Protein AF-A0A450VFF3-F1 (afdb_monomer_lite)

Radius of gyration: 12.26 Å; chains: 1; bounding box: 29×26×40 Å

Organism: NCBI:txid2126342

Foldseek 3Di:
DDALLRLLVVLCVLLVHDLQRLQVLLPHGSVVSVCSNVVVDPDDPSSLVSVVVVLGQSVCSHPVDGDPPRDSPDDDDD

Structure (mmCIF, N/CA/C/O backbone):
data_AF-A0A450VFF3-F1
#
_entry.id   AF-A0A450VFF3-F1
#
loop_
_atom_site.group_PDB
_atom_site.id
_atom_site.type_symbol
_atom_site.label_atom_id
_atom_site.label_alt_id
_atom_site.label_comp_id
_atom_site.label_asym_id
_atom_site.label_entity_id
_atom_site.label_seq_id
_atom_site.pdbx_PDB_ins_code
_atom_site.Cartn_x
_atom_site.Cartn_y
_atom_site.Cartn_z
_atom_site.occupancy
_atom_site.B_iso_or_equiv
_atom_site.auth_seq_id
_atom_site.auth_comp_id
_atom_site.auth_asym_id
_atom_site.auth_atom_id
_atom_site.pdbx_PDB_model_num
ATOM 1 N N . MET A 1 1 ? -6.752 17.799 -1.800 1.00 59.41 1 MET A N 1
ATOM 2 C CA . MET A 1 1 ? -7.377 16.562 -2.318 1.00 59.41 1 MET A CA 1
ATOM 3 C C . MET A 1 1 ? -6.330 15.475 -2.280 1.00 59.41 1 MET A C 1
ATOM 5 O O . MET A 1 1 ? -5.276 15.703 -2.856 1.00 59.41 1 MET A O 1
ATOM 9 N N . GLN A 1 2 ? -6.590 14.360 -1.596 1.00 76.06 2 GLN A N 1
ATOM 10 C CA . GLN A 1 2 ? -5.653 13.239 -1.615 1.00 76.06 2 GLN A CA 1
ATOM 11 C C . GLN A 1 2 ? -5.84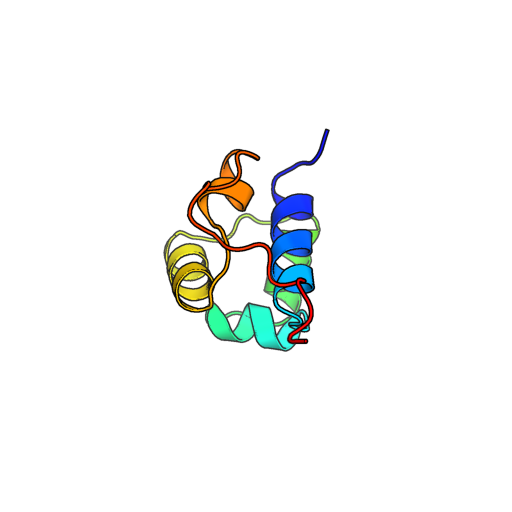9 12.383 -2.866 1.00 76.06 2 GLN A C 1
ATO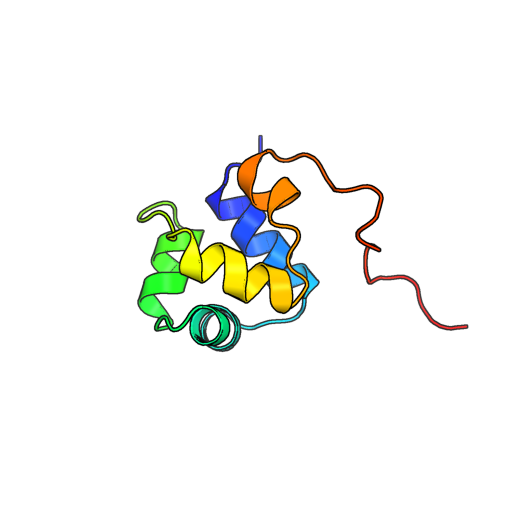M 13 O O . GLN A 1 2 ? -6.986 12.038 -3.193 1.00 76.06 2 GLN A O 1
ATOM 18 N N . ASN A 1 3 ? -4.767 12.039 -3.558 1.00 93.19 3 ASN A N 1
ATOM 19 C CA . ASN A 1 3 ? -4.775 11.172 -4.742 1.00 93.19 3 ASN A CA 1
ATOM 20 C C . ASN A 1 3 ? -4.478 9.700 -4.380 1.00 93.19 3 ASN A C 1
ATOM 22 O O . ASN A 1 3 ? -4.148 9.370 -3.243 1.00 93.19 3 ASN A O 1
ATOM 26 N N . PHE A 1 4 ? -4.625 8.791 -5.348 1.00 96.06 4 PHE A N 1
ATOM 27 C CA . PHE A 1 4 ? -4.411 7.351 -5.141 1.00 96.06 4 PHE A CA 1
ATOM 28 C C . PHE A 1 4 ? -3.046 7.011 -4.487 1.00 96.06 4 PHE A C 1
ATOM 30 O O . PHE A 1 4 ? -3.037 6.282 -3.492 1.00 96.06 4 PHE A O 1
ATOM 37 N N . PRO A 1 5 ? -1.900 7.540 -4.973 1.00 97.56 5 PRO A N 1
ATOM 38 C CA . PRO A 1 5 ? -0.590 7.305 -4.353 1.00 97.56 5 PRO A CA 1
ATOM 39 C C . PRO A 1 5 ? -0.504 7.701 -2.877 1.00 97.56 5 PRO A C 1
ATOM 41 O O . PRO A 1 5 ? 0.102 6.987 -2.074 1.00 97.56 5 PRO A O 1
ATOM 44 N N . GLU A 1 6 ? -1.115 8.830 -2.517 1.00 97.75 6 GLU A N 1
ATOM 45 C CA . GLU A 1 6 ? -1.142 9.329 -1.142 1.00 97.75 6 GLU A CA 1
ATOM 46 C C . GLU A 1 6 ? -1.945 8.389 -0.241 1.00 97.75 6 GLU A C 1
ATOM 48 O O . GLU A 1 6 ? -1.423 7.945 0.781 1.00 97.75 6 GLU A O 1
ATOM 53 N N . ARG A 1 7 ? -3.139 7.963 -0.669 1.00 97.38 7 ARG A N 1
ATOM 54 C CA . ARG A 1 7 ? -3.975 7.032 0.108 1.00 97.38 7 ARG A CA 1
ATOM 55 C C . ARG A 1 7 ? -3.344 5.648 0.269 1.00 97.38 7 ARG A C 1
ATOM 57 O O . ARG A 1 7 ? -3.429 5.058 1.342 1.00 97.38 7 ARG A O 1
ATOM 64 N N . LEU A 1 8 ? -2.638 5.148 -0.750 1.00 98.00 8 LEU A N 1
ATOM 65 C CA . LEU A 1 8 ? -1.864 3.904 -0.642 1.00 98.00 8 LEU A CA 1
ATOM 66 C C . LEU A 1 8 ? -0.773 4.009 0.435 1.00 98.00 8 LEU A C 1
ATOM 68 O O . LEU A 1 8 ? -0.576 3.089 1.232 1.00 98.00 8 LEU A O 1
ATOM 72 N N . LYS A 1 9 ? -0.066 5.143 0.472 1.00 98.19 9 LYS A N 1
ATOM 73 C CA . LYS A 1 9 ? 0.961 5.424 1.480 1.00 98.19 9 LYS A CA 1
ATOM 74 C C . LYS A 1 9 ? 0.362 5.563 2.878 1.00 98.19 9 LYS A C 1
ATOM 76 O O . LYS A 1 9 ? 0.985 5.120 3.844 1.00 98.19 9 LYS A O 1
ATOM 81 N N . GLU A 1 10 ? -0.806 6.184 2.997 1.00 97.25 10 GLU A N 1
ATOM 82 C CA . GLU A 1 10 ? -1.525 6.299 4.265 1.00 97.25 10 GLU A CA 1
ATOM 83 C C . GLU A 1 10 ? -1.931 4.939 4.818 1.00 97.25 10 GLU A C 1
ATOM 85 O O . GLU A 1 10 ? -1.611 4.650 5.966 1.00 97.25 10 GLU A O 1
ATOM 90 N N . GLU A 1 11 ? -2.554 4.078 4.012 1.00 96.94 11 GLU A N 1
ATOM 91 C CA . GLU A 1 11 ? -2.969 2.749 4.474 1.00 96.94 11 GLU A CA 1
ATOM 92 C C . GLU A 1 11 ? -1.774 1.892 4.886 1.00 96.94 11 GLU A C 1
ATOM 94 O O . GLU A 1 11 ? -1.805 1.254 5.937 1.00 96.94 11 GLU A O 1
ATOM 99 N N . ARG A 1 12 ? -0.662 1.958 4.143 1.00 98.12 12 ARG A N 1
ATOM 100 C CA . ARG A 1 12 ? 0.582 1.308 4.569 1.00 98.12 12 ARG A CA 1
ATOM 101 C C . ARG A 1 12 ? 1.034 1.792 5.949 1.00 98.12 12 ARG A C 1
ATOM 103 O O . ARG A 1 12 ? 1.424 0.982 6.788 1.00 98.12 12 ARG A O 1
ATOM 110 N N . LYS A 1 13 ? 1.039 3.112 6.166 1.00 97.81 13 LYS A N 1
ATOM 111 C CA . LYS A 1 13 ? 1.449 3.711 7.444 1.00 97.81 13 LYS A CA 1
ATOM 112 C C . LYS A 1 13 ? 0.488 3.350 8.574 1.00 97.81 13 LYS A C 1
ATOM 114 O O . LYS A 1 13 ? 0.964 3.042 9.659 1.00 97.81 13 LYS A O 1
ATOM 119 N N . ARG A 1 14 ? -0.823 3.349 8.317 1.00 96.31 14 ARG A N 1
ATOM 120 C CA . ARG A 1 14 ? -1.864 2.948 9.275 1.00 96.31 14 ARG A CA 1
ATOM 121 C C . ARG A 1 14 ? -1.640 1.521 9.773 1.00 96.31 14 ARG A C 1
ATOM 123 O O . ARG A 1 14 ? -1.804 1.256 10.954 1.00 96.31 14 ARG A O 1
ATOM 130 N N . LEU A 1 15 ? -1.223 0.629 8.878 1.00 96.12 15 LEU A N 1
ATOM 131 C CA . LEU A 1 15 ? -0.898 -0.762 9.198 1.00 96.12 15 LEU A CA 1
ATOM 132 C C . LEU A 1 15 ? 0.503 -0.955 9.808 1.00 96.12 15 LEU A C 1
ATOM 134 O O . LEU A 1 15 ? 0.880 -2.077 10.127 1.00 96.12 15 LEU A O 1
ATOM 138 N N . GLY A 1 16 ? 1.301 0.107 9.951 1.00 97.12 16 GLY A N 1
ATOM 139 C CA . GLY A 1 16 ? 2.636 0.034 10.552 1.00 97.12 16 GLY A CA 1
ATOM 140 C C . GLY A 1 16 ? 3.715 -0.603 9.667 1.00 97.12 16 GLY A C 1
ATOM 141 O O . GLY A 1 16 ? 4.804 -0.903 10.153 1.00 97.12 16 GLY A O 1
ATOM 142 N N . TYR A 1 17 ? 3.468 -0.794 8.367 1.00 98.19 17 TYR A N 1
ATOM 143 C CA . TYR A 1 17 ? 4.437 -1.437 7.478 1.00 98.19 17 TYR A CA 1
ATOM 144 C C . TYR A 1 17 ? 5.481 -0.464 6.907 1.00 98.19 17 TYR A C 1
ATOM 146 O O . TYR A 1 17 ? 5.192 0.664 6.481 1.00 98.19 17 TYR A O 1
ATOM 154 N N . THR A 1 18 ? 6.720 -0.948 6.788 1.00 98.44 18 THR A N 1
ATOM 155 C CA . THR A 1 18 ? 7.743 -0.317 5.940 1.00 98.44 18 THR A CA 1
ATOM 156 C C . THR A 1 18 ? 7.392 -0.499 4.459 1.00 98.44 18 THR A C 1
ATOM 158 O O . THR A 1 18 ? 6.604 -1.373 4.100 1.00 98.44 18 THR A O 1
ATOM 161 N N . GLN A 1 19 ? 7.976 0.304 3.562 1.00 98.31 19 GLN A N 1
ATOM 162 C CA . GLN A 1 19 ? 7.746 0.140 2.116 1.00 98.31 19 GLN A CA 1
ATOM 163 C C . GLN A 1 19 ? 8.212 -1.232 1.605 1.00 98.31 19 GLN A C 1
ATOM 165 O O . GLN A 1 19 ? 7.547 -1.823 0.762 1.00 98.31 19 GLN A O 1
ATOM 170 N N . THR A 1 20 ? 9.319 -1.759 2.135 1.00 98.38 20 THR A N 1
ATOM 171 C CA . THR A 1 20 ? 9.814 -3.095 1.780 1.00 98.38 20 THR A CA 1
ATOM 172 C C . THR A 1 20 ? 8.842 -4.181 2.232 1.00 98.38 20 THR A C 1
ATOM 174 O O . THR A 1 20 ? 8.475 -5.029 1.426 1.00 98.38 20 THR A O 1
ATOM 177 N N . ALA A 1 21 ? 8.386 -4.133 3.491 1.00 98.31 21 ALA A N 1
ATOM 178 C CA . ALA A 1 21 ? 7.457 -5.127 4.028 1.00 98.31 21 ALA A CA 1
ATOM 179 C C . ALA A 1 21 ? 6.102 -5.090 3.305 1.00 98.31 21 ALA A C 1
ATOM 181 O O . ALA A 1 21 ? 5.552 -6.132 2.965 1.00 98.31 21 ALA A O 1
ATOM 182 N N . PHE A 1 22 ? 5.592 -3.893 3.010 1.00 98.44 22 PHE A N 1
ATOM 183 C CA . PHE A 1 22 ? 4.324 -3.736 2.302 1.00 98.44 22 PHE A CA 1
ATOM 184 C C . PHE A 1 22 ? 4.407 -4.162 0.833 1.00 98.44 22 PHE A C 1
ATOM 186 O O . PHE A 1 22 ? 3.499 -4.817 0.334 1.00 98.44 22 PHE A O 1
ATOM 193 N N . GLY A 1 23 ? 5.518 -3.851 0.156 1.00 98.19 23 GLY A N 1
ATOM 194 C CA . GLY A 1 23 ? 5.777 -4.342 -1.196 1.00 98.19 23 GLY A CA 1
ATOM 195 C C . GLY A 1 23 ? 5.834 -5.870 -1.252 1.00 98.19 23 GLY A C 1
ATOM 196 O O . GLY A 1 23 ? 5.217 -6.468 -2.128 1.00 98.19 23 GLY A O 1
ATOM 197 N N . ALA A 1 24 ? 6.492 -6.505 -0.277 1.00 98.44 24 ALA A N 1
ATOM 198 C CA . ALA A 1 24 ? 6.605 -7.960 -0.211 1.00 98.44 24 ALA A CA 1
ATOM 199 C C . ALA A 1 24 ? 5.243 -8.668 -0.079 1.00 98.44 24 ALA A C 1
ATOM 201 O O . ALA A 1 24 ? 5.071 -9.740 -0.651 1.00 98.44 24 ALA A O 1
ATOM 202 N N . ILE A 1 25 ? 4.256 -8.061 0.597 1.00 98.25 25 ILE A N 1
ATOM 203 C CA . ILE A 1 25 ? 2.880 -8.594 0.658 1.00 98.25 25 ILE A CA 1
ATOM 204 C C . ILE A 1 25 ? 2.293 -8.743 -0.749 1.00 98.25 25 ILE A C 1
ATOM 206 O O . ILE A 1 25 ? 1.645 -9.740 -1.048 1.00 98.25 25 ILE A O 1
ATOM 210 N N . GLY A 1 26 ? 2.525 -7.756 -1.614 1.00 97.19 26 GLY A N 1
ATOM 211 C CA . GLY A 1 26 ? 2.066 -7.764 -2.998 1.00 97.19 26 GLY A CA 1
ATOM 212 C C . GLY A 1 26 ? 3.045 -8.389 -3.991 1.00 97.19 26 GLY A C 1
ATOM 213 O O . GLY A 1 26 ? 2.906 -8.116 -5.179 1.00 97.19 26 GLY A O 1
ATOM 214 N N . ASP A 1 27 ? 4.031 -9.160 -3.518 1.00 97.88 27 ASP A N 1
ATOM 215 C CA . ASP A 1 27 ? 5.094 -9.784 -4.320 1.00 97.88 27 ASP A CA 1
ATOM 216 C C . ASP A 1 27 ? 5.860 -8.787 -5.212 1.00 97.88 27 ASP A C 1
ATOM 218 O O . ASP A 1 27 ? 6.163 -9.024 -6.383 1.00 97.88 27 ASP A O 1
ATOM 222 N N . VAL A 1 28 ? 6.155 -7.603 -4.662 1.00 98.12 28 VAL A N 1
ATOM 223 C CA . VAL A 1 28 ? 6.950 -6.580 -5.345 1.00 98.12 28 VAL A CA 1
ATOM 224 C C . VAL A 1 28 ? 8.121 -6.089 -4.504 1.00 98.12 28 VAL A C 1
ATOM 226 O O . VAL A 1 28 ? 8.075 -5.984 -3.281 1.00 98.12 28 VAL A O 1
ATOM 229 N N . VAL A 1 29 ? 9.192 -5.698 -5.190 1.00 98.31 29 VAL A N 1
ATOM 230 C CA . VAL A 1 29 ? 10.368 -5.100 -4.551 1.00 98.31 29 VAL A CA 1
ATOM 231 C C . VAL A 1 29 ? 10.099 -3.667 -4.073 1.00 98.31 29 VAL A C 1
ATOM 233 O O . VAL A 1 29 ? 9.242 -2.961 -4.612 1.00 98.31 29 VAL A O 1
ATOM 236 N N . LEU A 1 30 ? 10.923 -3.182 -3.133 1.00 98.00 30 LEU A N 1
ATOM 237 C CA . LEU A 1 30 ? 10.876 -1.811 -2.593 1.00 98.00 30 LEU A CA 1
ATOM 238 C C . LEU A 1 30 ? 10.750 -0.737 -3.687 1.00 98.00 30 LEU A C 1
ATOM 240 O O . LEU A 1 30 ? 9.955 0.194 -3.562 1.00 98.00 30 LEU A O 1
ATOM 244 N N . ARG A 1 31 ? 11.511 -0.863 -4.784 1.00 98.44 31 ARG A N 1
ATOM 245 C CA . ARG A 1 31 ? 11.474 0.101 -5.896 1.00 98.44 31 ARG A CA 1
ATOM 246 C C . ARG A 1 31 ? 10.083 0.223 -6.511 1.00 98.44 31 ARG A C 1
ATOM 248 O O . ARG A 1 31 ? 9.655 1.333 -6.809 1.00 98.44 31 ARG A O 1
ATOM 255 N N . THR A 1 32 ? 9.385 -0.892 -6.680 1.00 98.38 32 THR A N 1
ATOM 256 C CA . THR A 1 32 ? 8.029 -0.914 -7.227 1.00 98.38 32 THR A CA 1
ATOM 257 C C . THR A 1 32 ? 7.052 -0.242 -6.264 1.00 98.38 32 THR A C 1
ATOM 259 O O . THR A 1 32 ? 6.306 0.635 -6.695 1.00 98.38 32 THR A O 1
ATOM 262 N N . GLN A 1 33 ? 7.148 -0.528 -4.960 1.00 98.44 33 GLN A N 1
ATOM 263 C CA . GLN A 1 33 ? 6.333 0.152 -3.948 1.00 98.44 33 GLN A CA 1
ATOM 264 C C . GLN A 1 33 ? 6.554 1.671 -3.936 1.00 98.44 33 GLN A C 1
ATOM 266 O O . GLN A 1 33 ? 5.603 2.451 -3.894 1.00 98.44 33 GLN A O 1
ATOM 271 N N . MET A 1 34 ? 7.809 2.120 -4.039 1.00 98.38 34 MET A N 1
ATOM 272 C CA . MET A 1 34 ? 8.125 3.547 -4.142 1.00 98.38 34 MET A CA 1
ATOM 273 C C . MET A 1 34 ? 7.525 4.196 -5.395 1.00 98.38 34 MET A C 1
ATOM 275 O O . MET A 1 34 ? 7.141 5.363 -5.344 1.00 98.38 34 MET A O 1
ATOM 279 N N . LEU A 1 35 ? 7.469 3.486 -6.527 1.00 98.50 35 LEU A N 1
ATOM 280 C CA . LEU A 1 35 ? 6.861 4.007 -7.755 1.00 98.50 35 LEU A CA 1
ATOM 281 C C . LEU A 1 35 ? 5.341 4.139 -7.619 1.00 98.50 35 LEU A C 1
ATOM 283 O O . LEU A 1 35 ? 4.794 5.123 -8.120 1.00 98.50 35 LEU A O 1
ATOM 287 N N . TYR A 1 36 ? 4.690 3.210 -6.912 1.00 98.31 36 TYR A N 1
ATOM 288 C CA . TYR A 1 36 ? 3.265 3.299 -6.589 1.00 98.31 36 TYR A CA 1
ATOM 289 C C . TYR A 1 36 ? 2.970 4.517 -5.708 1.00 98.31 36 TYR A C 1
ATOM 291 O O . TYR A 1 36 ? 2.145 5.352 -6.067 1.00 98.31 36 TYR A O 1
ATOM 299 N N . GLU A 1 37 ? 3.721 4.701 -4.619 1.00 97.88 37 GLU A N 1
ATOM 300 C CA . GLU A 1 37 ? 3.545 5.837 -3.696 1.00 97.88 37 GLU A CA 1
ATOM 301 C C . GLU A 1 37 ? 3.963 7.196 -4.280 1.00 97.88 37 GLU A C 1
ATOM 303 O O . GLU A 1 37 ? 3.636 8.236 -3.714 1.00 97.88 37 GLU A O 1
ATOM 308 N N . LYS A 1 38 ? 4.685 7.211 -5.408 1.00 97.69 38 LYS A N 1
ATOM 309 C CA . LYS A 1 38 ? 5.017 8.427 -6.173 1.00 97.69 38 LYS A CA 1
ATOM 310 C C . LYS A 1 38 ? 4.082 8.659 -7.366 1.00 97.69 38 LYS A C 1
ATOM 312 O O . LYS A 1 38 ? 4.314 9.598 -8.125 1.00 97.69 38 LYS A O 1
ATOM 317 N N . GLY A 1 39 ? 3.102 7.781 -7.595 1.00 96.75 39 GLY A N 1
ATOM 318 C CA . GLY A 1 39 ? 2.187 7.862 -8.739 1.00 96.75 39 GLY A CA 1
ATOM 319 C C . GLY A 1 39 ? 2.847 7.670 -10.102 1.00 96.75 39 GLY A C 1
ATOM 320 O O . GLY A 1 39 ? 2.292 8.066 -11.119 1.00 96.75 39 GLY A O 1
ATOM 321 N N . ARG A 1 40 ? 4.045 7.076 -10.145 1.00 97.75 40 ARG A N 1
ATOM 322 C CA . ARG A 1 40 ? 4.773 6.799 -11.395 1.00 97.75 40 ARG A CA 1
ATOM 323 C C . ARG A 1 40 ? 4.368 5.472 -12.028 1.00 97.75 40 ARG A C 1
ATOM 325 O O . ARG A 1 40 ? 4.700 5.221 -13.181 1.00 97.75 40 ARG A O 1
ATOM 332 N N . ARG A 1 41 ? 3.690 4.617 -11.265 1.00 97.56 41 ARG A N 1
ATOM 333 C CA . ARG A 1 41 ? 3.139 3.340 -11.710 1.00 97.56 41 ARG A CA 1
ATOM 334 C C . ARG A 1 41 ? 1.871 3.052 -10.910 1.00 97.56 41 ARG A C 1
ATOM 336 O O . ARG A 1 41 ? 1.796 3.436 -9.746 1.00 97.56 41 ARG A O 1
ATOM 343 N N . ALA A 1 42 ? 0.910 2.368 -11.517 1.00 96.50 42 ALA A N 1
ATOM 344 C CA . ALA A 1 42 ? -0.248 1.835 -10.809 1.00 96.50 42 ALA A CA 1
ATOM 345 C C . ALA A 1 42 ? 0.007 0.369 -10.407 1.00 96.50 42 ALA A C 1
ATOM 347 O O . ALA A 1 42 ? 0.601 -0.370 -11.203 1.00 96.50 42 ALA A O 1
ATOM 348 N N . PRO A 1 43 ? -0.402 -0.059 -9.199 1.00 97.50 43 PRO A N 1
ATOM 349 C CA . PRO A 1 43 ? -0.427 -1.470 -8.844 1.00 97.50 43 PRO A CA 1
ATOM 350 C C . PRO A 1 43 ? -1.492 -2.212 -9.651 1.00 97.50 43 PRO A C 1
ATOM 352 O O . PRO A 1 43 ? -2.481 -1.625 -10.089 1.00 97.50 43 PRO A O 1
ATOM 355 N N . ASP A 1 44 ? -1.292 -3.513 -9.827 1.00 98.19 44 ASP A N 1
ATOM 356 C 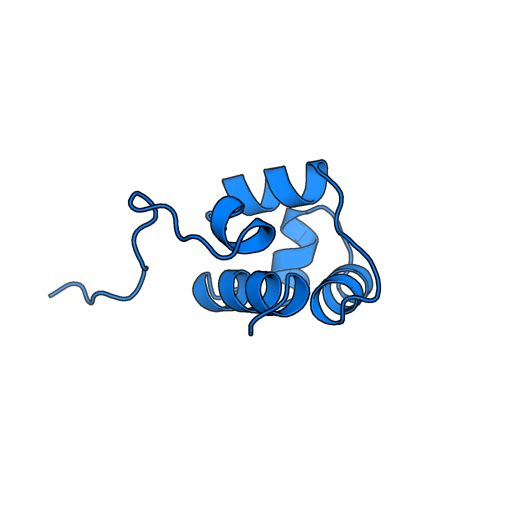CA . ASP A 1 44 ? -2.289 -4.379 -10.444 1.00 98.19 44 ASP A CA 1
ATOM 357 C C . ASP A 1 44 ? -3.300 -4.918 -9.416 1.00 98.19 44 ASP A C 1
ATOM 359 O O . ASP A 1 44 ? -3.178 -4.732 -8.201 1.00 98.19 44 ASP A O 1
ATOM 363 N N . ALA A 1 45 ? -4.320 -5.614 -9.916 1.00 97.75 45 ALA A N 1
ATOM 364 C CA . ALA A 1 45 ? -5.354 -6.209 -9.078 1.00 97.75 45 ALA A CA 1
ATOM 365 C C . ALA A 1 45 ? -4.825 -7.296 -8.121 1.00 97.75 45 ALA A C 1
ATOM 367 O O . ALA A 1 45 ? -5.400 -7.474 -7.047 1.00 97.75 45 ALA A O 1
ATOM 368 N N . ARG A 1 46 ? -3.739 -8.010 -8.463 1.00 98.25 46 ARG A N 1
ATOM 369 C CA . ARG A 1 46 ? -3.154 -9.043 -7.588 1.00 98.25 46 ARG A CA 1
ATOM 370 C C . ARG A 1 46 ? -2.491 -8.403 -6.375 1.00 98.25 46 ARG A C 1
ATOM 372 O O . ARG A 1 46 ? -2.748 -8.830 -5.253 1.00 98.25 46 ARG A O 1
ATOM 379 N N . TYR A 1 47 ? -1.729 -7.335 -6.595 1.00 98.50 47 TYR A N 1
ATOM 380 C CA . TYR A 1 47 ? -1.155 -6.518 -5.534 1.00 98.50 47 TYR A CA 1
ATOM 381 C C . TYR A 1 47 ? -2.250 -5.983 -4.598 1.00 98.50 47 TYR A C 1
ATOM 383 O O . TYR A 1 47 ? -2.157 -6.143 -3.381 1.00 98.50 47 TYR A O 1
ATOM 391 N N . LEU A 1 48 ? -3.319 -5.397 -5.159 1.00 98.19 48 LEU A N 1
ATOM 392 C CA . LEU A 1 48 ? -4.433 -4.851 -4.372 1.00 98.19 48 LEU A CA 1
ATOM 393 C C . LEU A 1 48 ? -5.144 -5.936 -3.548 1.00 98.19 48 LEU A C 1
ATOM 395 O O . LEU A 1 48 ? -5.430 -5.729 -2.370 1.00 98.19 48 LEU A O 1
ATOM 399 N N . GLN A 1 49 ? -5.380 -7.114 -4.128 1.00 98.19 49 GLN A N 1
ATOM 400 C CA . GLN A 1 49 ? -5.962 -8.244 -3.403 1.00 98.19 49 GLN A CA 1
ATOM 401 C C . GLN A 1 49 ? -5.062 -8.710 -2.248 1.00 98.19 49 GLN A C 1
ATOM 403 O O . GLN A 1 49 ? -5.566 -9.029 -1.170 1.00 98.19 49 GLN A O 1
ATOM 408 N N . ALA A 1 50 ? -3.746 -8.748 -2.453 1.00 98.25 50 ALA A N 1
ATOM 409 C CA . ALA A 1 50 ? -2.807 -9.187 -1.430 1.00 98.25 50 ALA A CA 1
ATOM 410 C C . ALA A 1 50 ? -2.772 -8.226 -0.232 1.00 98.25 50 ALA A C 1
ATOM 412 O O . ALA A 1 50 ? -2.918 -8.660 0.911 1.00 98.25 50 ALA A O 1
ATOM 413 N N . ILE A 1 51 ? -2.676 -6.915 -0.476 1.00 97.75 51 ILE A N 1
ATOM 414 C CA . ILE A 1 51 ? -2.683 -5.926 0.613 1.00 97.75 51 ILE A CA 1
ATOM 415 C C . ILE A 1 51 ? -4.044 -5.846 1.316 1.00 97.75 51 ILE A C 1
ATOM 417 O O . ILE A 1 51 ? -4.085 -5.591 2.517 1.00 97.75 51 ILE A O 1
ATOM 421 N N . HIS A 1 52 ? -5.150 -6.117 0.610 1.00 97.00 52 HIS A N 1
ATOM 422 C CA . HIS A 1 52 ? -6.473 -6.213 1.230 1.00 97.00 52 HIS A CA 1
ATOM 423 C C . HIS A 1 52 ? -6.516 -7.324 2.281 1.00 97.00 52 HIS A C 1
ATOM 425 O O . HIS A 1 52 ? -6.975 -7.103 3.399 1.00 97.00 52 HIS A O 1
ATOM 431 N N . ARG A 1 53 ? -5.970 -8.504 1.955 1.00 96.69 53 ARG A N 1
ATOM 432 C CA . ARG A 1 53 ? -5.859 -9.627 2.901 1.00 96.69 53 ARG A CA 1
ATOM 433 C C . ARG A 1 53 ? -4.965 -9.299 4.099 1.00 96.69 53 ARG A C 1
ATOM 435 O O . ARG A 1 53 ? -5.174 -9.855 5.169 1.00 96.69 53 ARG A O 1
ATOM 442 N N . ALA A 1 54 ? -4.013 -8.383 3.932 1.00 95.19 54 ALA A N 1
ATOM 443 C CA . ALA A 1 54 ? -3.188 -7.848 5.014 1.00 95.19 54 ALA A CA 1
ATOM 444 C C . ALA A 1 54 ? -3.852 -6.693 5.797 1.00 95.19 54 ALA A C 1
ATOM 446 O O . ALA A 1 54 ? -3.207 -6.072 6.639 1.00 95.19 54 ALA A O 1
ATOM 447 N N . GLY A 1 55 ? -5.128 -6.390 5.531 1.00 95.19 55 GLY A N 1
ATOM 448 C CA . GLY A 1 55 ? -5.917 -5.407 6.275 1.00 95.19 55 GLY A CA 1
ATOM 449 C C . GLY A 1 55 ? -5.937 -3.997 5.681 1.00 95.19 55 GLY A C 1
ATOM 450 O O . GLY A 1 55 ? -6.450 -3.082 6.331 1.00 95.19 55 GLY A O 1
ATOM 451 N N . ALA A 1 56 ? -5.397 -3.788 4.475 1.00 96.25 56 ALA A N 1
ATOM 452 C CA . ALA A 1 56 ? -5.497 -2.498 3.793 1.00 96.25 56 ALA A CA 1
ATOM 453 C C . ALA A 1 56 ? -6.929 -2.242 3.302 1.00 96.25 56 ALA A C 1
ATOM 455 O O . ALA A 1 56 ? -7.567 -3.120 2.707 1.00 96.25 56 ALA A O 1
ATOM 456 N N . ASP A 1 57 ? -7.418 -1.015 3.497 1.00 96.62 57 ASP A N 1
ATOM 457 C CA . ASP A 1 57 ? -8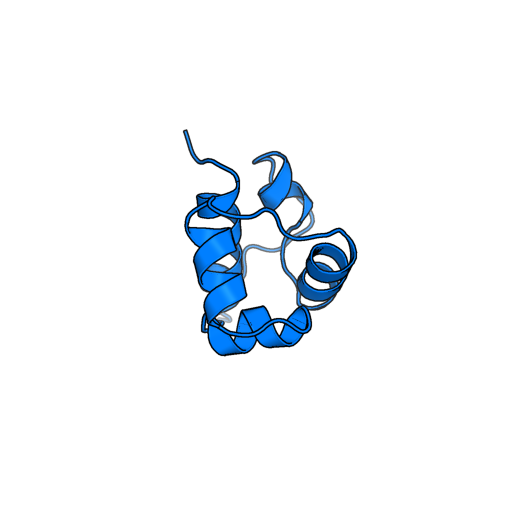.713 -0.591 2.967 1.00 96.62 57 ASP A CA 1
ATOM 458 C C . ASP A 1 57 ? -8.575 -0.235 1.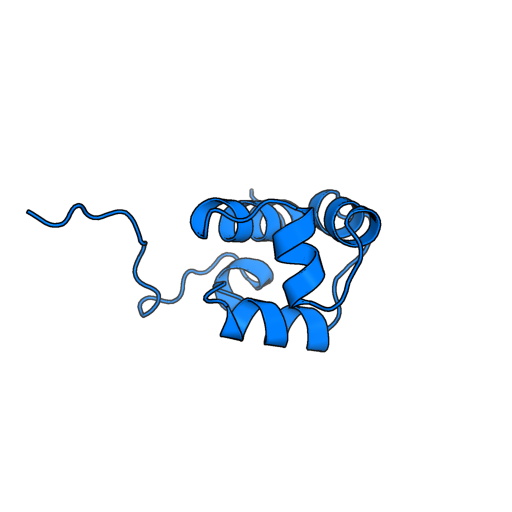477 1.00 96.62 57 ASP A C 1
ATOM 460 O O . ASP A 1 57 ? -8.248 0.890 1.098 1.00 96.62 57 ASP A O 1
ATOM 464 N N . VAL A 1 58 ? -8.779 -1.228 0.606 1.00 96.25 58 VAL A N 1
ATOM 465 C CA . VAL A 1 58 ? -8.659 -1.047 -0.850 1.00 96.25 58 VAL A CA 1
ATOM 466 C C . VAL A 1 58 ? -9.747 -0.135 -1.414 1.00 96.25 58 VAL A C 1
ATOM 468 O O . VAL A 1 58 ? -9.474 0.576 -2.383 1.00 96.25 58 VAL A O 1
ATOM 471 N N . LEU A 1 59 ? -10.936 -0.092 -0.798 1.00 95.31 59 LEU A N 1
ATOM 472 C CA . LEU A 1 59 ? -11.977 0.860 -1.186 1.00 95.31 59 LEU A CA 1
ATOM 473 C C . LEU A 1 59 ? -11.458 2.283 -0.975 1.00 95.31 59 LEU A C 1
ATOM 475 O O . LEU A 1 59 ? -11.397 3.055 -1.930 1.00 95.31 59 LEU A O 1
ATOM 479 N N . TYR A 1 60 ? -10.949 2.574 0.224 1.00 96.12 60 TYR A N 1
ATOM 480 C CA . TYR A 1 60 ? -10.358 3.871 0.534 1.00 96.12 60 TYR A CA 1
ATOM 481 C C . TYR A 1 60 ? -9.209 4.227 -0.410 1.00 96.12 60 TYR A C 1
ATOM 483 O O . TYR A 1 60 ? -9.156 5.341 -0.934 1.00 96.12 60 TYR A O 1
ATOM 491 N N . ILE A 1 61 ? -8.304 3.288 -0.692 1.00 96.44 61 ILE A N 1
ATOM 492 C CA . ILE A 1 61 ? -7.186 3.531 -1.615 1.00 96.44 61 ILE A CA 1
ATOM 493 C C . ILE A 1 61 ? -7.704 3.953 -2.999 1.00 96.44 61 ILE A C 1
ATOM 495 O O . ILE A 1 61 ? -7.218 4.938 -3.563 1.00 96.44 61 ILE A O 1
ATOM 499 N N . LEU A 1 62 ? -8.718 3.270 -3.534 1.00 95.25 62 LEU A N 1
ATOM 500 C CA . LEU A 1 62 ? -9.239 3.525 -4.879 1.00 95.25 62 LEU A CA 1
ATOM 501 C C . LEU A 1 62 ? -10.121 4.775 -4.960 1.00 95.25 62 LEU A C 1
ATOM 503 O O . LEU A 1 62 ? -9.921 5.590 -5.861 1.00 95.25 62 LEU A O 1
ATOM 507 N N . THR A 1 63 ? -11.044 4.965 -4.019 1.00 94.00 63 THR A N 1
ATOM 508 C CA . THR A 1 63 ? -12.115 5.973 -4.125 1.00 94.00 63 THR A CA 1
ATOM 509 C C . THR A 1 63 ? -11.928 7.163 -3.188 1.00 94.00 63 THR A C 1
ATOM 511 O O . THR A 1 63 ? -12.401 8.256 -3.481 1.00 94.00 63 THR A O 1
ATOM 514 N N . GLY A 1 64 ? -11.190 6.988 -2.090 1.00 93.94 64 GLY A N 1
ATOM 515 C CA . GLY A 1 64 ? -11.128 7.950 -0.988 1.00 93.94 64 GLY A CA 1
ATOM 516 C C . GLY A 1 64 ? -12.259 7.801 0.030 1.00 93.94 64 GLY A C 1
ATOM 517 O O . GLY A 1 64 ? -12.258 8.505 1.037 1.00 93.94 64 GLY A O 1
ATOM 518 N N . GLU A 1 65 ? -13.182 6.865 -0.183 1.00 92.12 65 GLU A N 1
ATOM 519 C CA . GLU A 1 65 ? -14.266 6.558 0.747 1.00 92.12 65 GLU A CA 1
ATOM 520 C C . GLU A 1 65 ? -13.818 5.459 1.707 1.00 92.12 65 GLU A C 1
ATOM 522 O O . GLU A 1 65 ? -13.359 4.399 1.284 1.00 92.12 65 GLU A O 1
ATOM 527 N N . ARG A 1 66 ? -13.919 5.704 3.015 1.00 87.25 66 ARG A N 1
ATOM 528 C CA . ARG A 1 66 ? -13.585 4.680 4.011 1.00 87.25 66 ARG A CA 1
ATOM 529 C C . ARG A 1 66 ? -14.724 3.686 4.137 1.00 87.25 66 ARG A C 1
ATOM 531 O O . ARG A 1 66 ? -15.884 4.081 4.240 1.00 87.25 66 ARG A O 1
ATOM 538 N N . ASN A 1 67 ? -14.384 2.403 4.199 1.00 78.38 67 ASN A N 1
ATOM 539 C CA . ASN A 1 67 ? -15.365 1.397 4.554 1.00 78.38 67 ASN A CA 1
ATOM 540 C C . ASN A 1 67 ? -15.719 1.549 6.044 1.00 78.38 67 ASN A C 1
ATOM 542 O O . ASN A 1 67 ? -14.838 1.483 6.902 1.00 78.38 67 ASN A O 1
ATOM 546 N N . ALA A 1 68 ? -17.005 1.723 6.360 1.00 70.75 68 ALA A N 1
ATOM 547 C CA . ALA A 1 68 ? -17.492 1.834 7.739 1.00 70.75 68 ALA A CA 1
ATOM 548 C C . ALA A 1 68 ? -17.177 0.589 8.595 1.00 70.75 68 ALA A C 1
ATOM 550 O O . ALA A 1 68 ? -17.176 0.669 9.820 1.00 70.75 68 ALA A O 1
ATOM 551 N N . ALA A 1 69 ? -16.885 -0.550 7.958 1.00 67.06 69 ALA A N 1
ATOM 552 C CA . ALA A 1 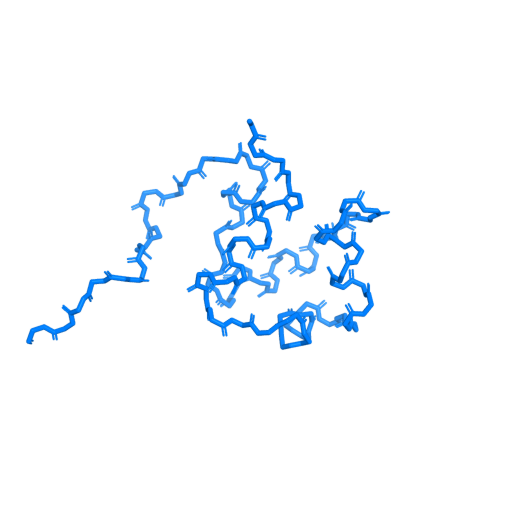69 ? -16.518 -1.795 8.625 1.00 67.06 69 ALA A CA 1
ATOM 553 C C . ALA A 1 69 ? -15.007 -1.959 8.892 1.00 67.06 69 ALA A C 1
ATOM 555 O O . ALA A 1 69 ? -14.629 -2.921 9.558 1.00 67.06 69 ALA A O 1
ATOM 556 N N . THR A 1 70 ? -14.134 -1.072 8.395 1.00 59.94 70 THR A N 1
ATOM 557 C CA . THR A 1 70 ? -12.692 -1.144 8.688 1.00 59.94 70 THR A CA 1
ATOM 558 C C . THR A 1 70 ? -12.413 -0.376 9.983 1.00 59.94 70 THR A C 1
ATOM 560 O O . THR A 1 70 ? -12.433 0.858 9.961 1.00 59.94 70 THR A O 1
ATOM 563 N N . PRO A 1 71 ? -12.140 -1.039 11.124 1.00 56.62 71 PRO A N 1
ATOM 564 C CA . PRO A 1 71 ? -11.818 -0.322 12.347 1.00 56.62 71 PRO A CA 1
ATOM 565 C C . PRO A 1 71 ? -10.538 0.488 12.130 1.00 56.62 71 PRO A C 1
ATOM 567 O O . PRO A 1 71 ? -9.502 -0.040 11.714 1.00 56.62 71 PRO A O 1
ATOM 570 N N . ALA A 1 72 ? -10.608 1.787 12.416 1.00 55.47 72 ALA A N 1
ATOM 571 C CA . ALA A 1 72 ? -9.431 2.626 12.545 1.00 55.47 72 ALA A CA 1
ATOM 572 C C . ALA A 1 72 ? -8.626 2.091 13.735 1.00 55.47 72 ALA A C 1
ATOM 574 O O . ALA A 1 72 ? -8.931 2.388 14.887 1.00 55.47 72 ALA A O 1
ATOM 575 N N . THR A 1 73 ? -7.651 1.219 13.476 1.00 56.41 73 THR A N 1
ATOM 576 C CA . THR A 1 73 ? -6.777 0.689 14.523 1.00 56.41 73 THR A CA 1
ATOM 577 C C . THR A 1 73 ? -5.979 1.849 15.113 1.00 56.41 73 THR A C 1
ATOM 579 O O . THR A 1 73 ? -5.021 2.336 14.518 1.00 56.41 73 THR A O 1
ATOM 582 N N . GLY A 1 74 ? -6.469 2.329 16.251 1.00 56.88 74 GLY A N 1
ATOM 583 C CA . GLY A 1 74 ? -5.979 3.488 16.984 1.00 56.88 74 GLY A CA 1
ATOM 584 C C . GLY A 1 74 ? -6.850 3.814 18.201 1.00 56.88 74 GLY A C 1
ATOM 585 O O . GLY A 1 74 ? -6.938 4.976 18.577 1.00 56.88 74 GLY A O 1
ATOM 586 N N . GLN A 1 75 ? -7.519 2.820 18.798 1.00 42.72 75 GLN A N 1
ATOM 587 C CA . GLN A 1 75 ? -8.129 2.967 20.119 1.00 42.72 75 GLN A CA 1
ATOM 588 C C . GLN A 1 75 ? -7.472 1.986 21.083 1.00 42.72 75 GLN A C 1
ATOM 590 O O . GLN A 1 75 ? -7.516 0.770 20.906 1.00 42.72 75 GLN A O 1
ATOM 595 N N . GLU A 1 76 ? -6.798 2.594 22.050 1.00 43.06 76 GLU A N 1
ATOM 596 C CA . GLU A 1 76 ? -6.110 2.011 23.189 1.00 43.06 76 GLU A CA 1
ATOM 597 C C . GLU A 1 76 ? -6.997 0.983 23.899 1.00 43.06 76 GLU A C 1
ATOM 599 O O . GLU A 1 76 ? -8.145 1.263 24.253 1.00 43.06 76 GLU A O 1
ATOM 604 N N . ALA A 1 77 ? -6.444 -0.210 24.123 1.00 39.25 77 ALA A N 1
ATOM 605 C CA . ALA A 1 77 ? -6.971 -1.128 25.116 1.00 39.25 77 ALA A CA 1
ATOM 606 C C . ALA A 1 77 ? -6.764 -0.485 26.498 1.00 39.25 77 ALA A C 1
ATOM 608 O O . ALA A 1 77 ? -5.625 -0.249 26.904 1.00 39.25 77 ALA A O 1
ATOM 609 N N . ARG A 1 78 ? -7.875 -0.142 27.156 1.00 40.56 78 ARG A N 1
ATOM 610 C CA . ARG A 1 78 ? -7.926 0.173 28.589 1.00 40.56 78 ARG A CA 1
ATOM 611 C C . ARG A 1 78 ? -7.746 -1.085 29.424 1.00 40.56 78 ARG A C 1
ATOM 613 O O . ARG A 1 78 ? -8.229 -2.148 28.972 1.00 40.56 78 ARG A O 1
#

InterPro domains:
  IPR001387 Cro/C1-type, helix-turn-helix domain [cd00093] (6-54)
  IPR010982 Lambda repressor-like, DNA-binding domain superfamily [G3DSA:1.10.260.40] (2-62)
  IPR010982 Lambda repressor-like, DNA-binding domain superfamily [SSF47413] (2-64)

Secondary structure (DSSP, 8-state):
---HHHHHHHHHHHTT--HHHHHHHTT--HHHHHHHHTTSSPPPHHHHHHHHHTT--HHHHHHSPPPTTS--S-----

pLDDT: mean 89.94, std 16.2, range [39.25, 98.5]

Sequence (78 aa):
MQNFPERLKEERKRLGYTQTAFGAIGDVVLRTQMLYEKGRRAPDARYLQAIHRAGADVLYILTGERNAATPATGQEAR